Protein AF-A0A528N3J6-F1 (afdb_monomer)

Solvent-accessible surface area (backbone atoms only — not comparable to full-atom values): 4984 Å² total; per-residue (Å²): 107,91,64,37,55,86,73,77,43,58,59,82,66,34,63,49,71,21,53,31,71,42,17,37,57,51,52,68,60,31,27,44,94,47,62,83,44,58,38,42,32,36,43,51,43,76,43,60,44,66,47,70,64,45,60,77,40,100,48,20,83,82,67,57,67,47,73,68,52,33,71,73,65,20,56,72,80,54,63,57,25,86,78,37,46,74,85

Structure (mmCIF, N/CA/C/O backbone):
data_AF-A0A528N3J6-F1
#
_entry.id   AF-A0A528N3J6-F1
#
loop_
_atom_site.group_PDB
_atom_site.id
_atom_site.type_symbol
_atom_site.label_atom_id
_atom_site.label_alt_id
_atom_site.label_comp_id
_atom_site.label_asym_id
_atom_site.label_entity_id
_atom_site.label_seq_id
_atom_site.pdbx_PDB_ins_code
_atom_si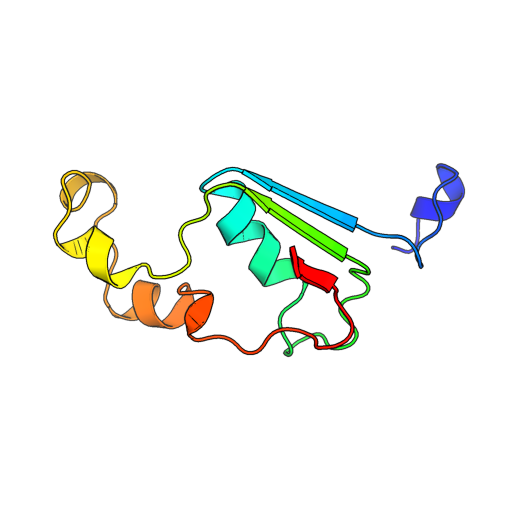te.Cartn_x
_atom_site.Cartn_y
_atom_site.Cartn_z
_atom_site.occupancy
_atom_site.B_iso_or_equiv
_atom_site.auth_seq_id
_atom_site.auth_comp_id
_atom_site.auth_asym_id
_atom_site.auth_atom_id
_atom_site.pdbx_PDB_model_num
ATOM 1 N N . LEU A 1 1 ? 3.650 -3.550 -17.658 1.00 86.50 1 LEU A N 1
ATOM 2 C CA . LEU A 1 1 ? 5.104 -3.298 -17.831 1.00 86.50 1 LEU A CA 1
ATOM 3 C C . LEU A 1 1 ? 5.481 -3.081 -19.290 1.00 86.50 1 LEU A C 1
ATOM 5 O O . LEU A 1 1 ? 6.487 -2.445 -19.560 1.00 86.50 1 LEU A O 1
ATOM 9 N N . ASP A 1 2 ? 4.637 -3.542 -20.204 1.00 92.69 2 ASP A N 1
ATOM 10 C CA . ASP A 1 2 ? 4.886 -3.667 -21.642 1.00 92.69 2 ASP A CA 1
ATOM 11 C C . ASP A 1 2 ? 5.312 -2.379 -22.356 1.00 92.69 2 ASP A C 1
ATOM 13 O O . ASP A 1 2 ? 6.056 -2.449 -23.322 1.00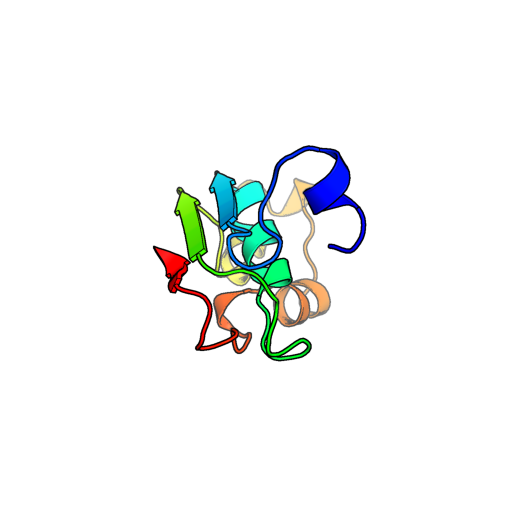 92.69 2 ASP A O 1
ATOM 17 N N . ASN A 1 3 ? 4.915 -1.208 -21.849 1.00 95.00 3 ASN A N 1
ATOM 18 C CA . ASN A 1 3 ? 5.223 0.077 -22.487 1.00 95.00 3 ASN A CA 1
ATOM 19 C C . ASN A 1 3 ? 6.412 0.816 -21.853 1.00 95.00 3 ASN A C 1
ATOM 21 O O . ASN A 1 3 ? 6.825 1.849 -22.360 1.00 95.00 3 ASN A O 1
ATOM 25 N N . ILE A 1 4 ? 6.958 0.360 -20.718 1.00 94.62 4 ILE A N 1
ATOM 26 C CA . ILE A 1 4 ? 7.940 1.162 -19.958 1.00 94.62 4 ILE A CA 1
ATOM 27 C C . ILE A 1 4 ? 9.247 1.389 -20.736 1.00 94.62 4 ILE A C 1
ATOM 29 O O . ILE A 1 4 ? 9.878 2.435 -20.583 1.00 94.62 4 ILE A O 1
ATOM 33 N N . ALA A 1 5 ? 9.612 0.438 -21.602 1.00 95.94 5 ALA A N 1
ATOM 34 C CA . ALA A 1 5 ? 10.782 0.534 -22.469 1.00 95.94 5 ALA A CA 1
ATOM 35 C C . ALA A 1 5 ? 10.665 1.697 -23.467 1.00 95.94 5 ALA A C 1
ATOM 37 O O . ALA A 1 5 ? 11.653 2.392 -23.703 1.00 95.94 5 ALA A O 1
ATOM 38 N N . ASP A 1 6 ? 9.455 1.984 -23.960 1.00 97.38 6 ASP A N 1
ATOM 39 C CA . ASP A 1 6 ? 9.191 3.106 -24.872 1.00 97.38 6 ASP A CA 1
ATOM 40 C C . ASP A 1 6 ? 9.404 4.470 -24.193 1.00 97.38 6 ASP A C 1
ATOM 42 O O . ASP A 1 6 ? 9.642 5.477 -24.858 1.00 97.38 6 ASP A O 1
ATOM 46 N N . TYR A 1 7 ? 9.380 4.497 -22.856 1.00 95.56 7 TYR A N 1
ATOM 47 C CA . TYR A 1 7 ? 9.663 5.672 -22.030 1.00 95.56 7 TYR A CA 1
ATOM 48 C C . TYR A 1 7 ? 11.064 5.634 -21.391 1.00 95.56 7 TYR A C 1
ATOM 50 O O . TYR A 1 7 ? 11.348 6.415 -20.483 1.00 95.56 7 TYR A O 1
ATOM 58 N N . GLY A 1 8 ? 11.949 4.738 -21.846 1.00 95.81 8 GLY A N 1
ATOM 59 C CA . GLY A 1 8 ? 13.337 4.641 -21.382 1.00 95.81 8 GLY A CA 1
ATOM 60 C C . GLY A 1 8 ? 13.531 3.953 -20.026 1.00 95.81 8 GLY A C 1
ATOM 61 O O . GLY A 1 8 ? 14.622 4.026 -19.461 1.00 95.81 8 GLY A O 1
ATOM 62 N N . GLY A 1 9 ? 12.504 3.292 -19.485 1.00 95.19 9 GLY A N 1
ATOM 63 C CA . GLY A 1 9 ? 12.618 2.509 -18.255 1.00 95.19 9 GLY A CA 1
ATOM 64 C C . GLY A 1 9 ? 12.936 1.033 -18.509 1.00 95.19 9 GLY A C 1
ATOM 65 O O . GLY A 1 9 ? 12.661 0.489 -19.577 1.00 95.19 9 GLY A O 1
ATOM 66 N N . ASN A 1 10 ? 13.486 0.359 -17.497 1.00 95.00 10 ASN A N 1
ATOM 67 C CA . ASN A 1 10 ? 13.709 -1.086 -17.516 1.00 95.00 10 ASN A CA 1
ATOM 68 C C . ASN A 1 10 ? 12.580 -1.800 -16.746 1.00 95.00 10 ASN A C 1
ATOM 70 O O . ASN A 1 10 ? 12.457 -1.579 -15.539 1.00 95.00 10 ASN A O 1
ATOM 74 N N . PRO A 1 11 ? 11.775 -2.676 -17.380 1.00 91.56 11 PRO A N 1
ATOM 75 C CA . PRO A 1 11 ? 10.701 -3.392 -16.689 1.00 91.56 11 PRO A CA 1
ATOM 76 C C . PRO A 1 11 ? 11.196 -4.316 -15.566 1.00 91.56 11 PRO A C 1
ATOM 78 O O . PRO A 1 11 ? 10.427 -4.605 -14.655 1.00 91.56 11 PRO A O 1
ATOM 81 N N . ALA A 1 12 ? 12.465 -4.742 -15.593 1.00 91.25 12 ALA A N 1
ATOM 82 C CA . ALA A 1 12 ? 13.072 -5.547 -14.530 1.00 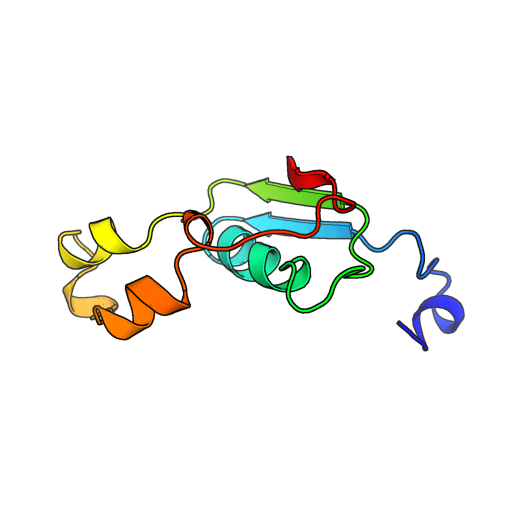91.25 12 ALA A CA 1
ATOM 83 C C . ALA A 1 12 ? 13.488 -4.729 -13.286 1.00 91.25 12 ALA A C 1
ATOM 85 O O . ALA A 1 12 ? 13.850 -5.310 -12.263 1.00 91.25 12 ALA A O 1
ATOM 86 N N . ASP A 1 13 ? 13.433 -3.394 -13.360 1.00 93.12 13 ASP A N 1
ATOM 87 C CA . ASP A 1 13 ? 13.860 -2.473 -12.298 1.00 93.12 13 ASP A CA 1
ATOM 88 C C . ASP A 1 13 ? 12.696 -1.669 -11.702 1.00 93.12 13 ASP A C 1
ATOM 90 O O . ASP A 1 13 ? 12.899 -0.595 -11.131 1.00 93.12 13 ASP A O 1
ATOM 94 N N . LEU A 1 14 ? 11.464 -2.176 -11.810 1.00 94.88 14 LEU A N 1
ATOM 95 C CA . LEU A 1 14 ? 10.314 -1.520 -11.199 1.00 94.88 14 LEU A CA 1
ATOM 96 C C . LEU A 1 14 ? 10.476 -1.497 -9.673 1.00 94.88 14 LEU A C 1
ATOM 98 O O . LEU A 1 14 ? 10.571 -2.536 -9.020 1.00 94.88 14 LEU A O 1
ATOM 102 N N . THR A 1 15 ? 10.467 -0.299 -9.097 1.00 96.69 15 THR A N 1
ATOM 103 C CA . THR A 1 15 ? 10.413 -0.096 -7.647 1.00 96.69 15 THR A CA 1
ATOM 104 C C . THR A 1 15 ? 9.160 0.681 -7.281 1.00 96.69 15 THR A C 1
ATOM 106 O O . THR A 1 15 ? 8.627 1.438 -8.094 1.00 96.69 15 THR A O 1
ATOM 109 N N . VAL A 1 16 ? 8.677 0.481 -6.059 1.00 97.25 16 VAL A N 1
ATOM 110 C CA . VAL A 1 16 ? 7.547 1.227 -5.506 1.00 97.25 16 VAL A CA 1
ATOM 111 C C . VAL A 1 16 ? 7.981 1.936 -4.231 1.00 97.25 16 VAL A C 1
ATOM 113 O O . VAL A 1 16 ? 8.744 1.407 -3.429 1.00 97.25 16 VAL A O 1
ATOM 116 N N . SER A 1 17 ? 7.491 3.144 -4.005 1.00 97.88 17 SER A N 1
ATOM 117 C CA . SER A 1 17 ? 7.603 3.793 -2.705 1.00 97.88 17 SER A CA 1
ATOM 118 C C . SER A 1 17 ? 6.241 4.298 -2.270 1.00 97.88 17 SER A C 1
ATOM 120 O O . SER A 1 17 ? 5.378 4.614 -3.088 1.00 97.88 17 SER A O 1
ATOM 122 N N . GLY A 1 18 ? 6.016 4.319 -0.964 1.00 98.19 18 GLY A N 1
ATOM 123 C CA . GLY A 1 18 ? 4.775 4.812 -0.395 1.00 98.19 18 GLY A CA 1
ATOM 124 C C . GLY A 1 18 ? 5.017 5.456 0.957 1.00 98.19 18 GLY A C 1
ATOM 125 O O . GLY A 1 18 ? 5.936 5.079 1.681 1.00 98.19 18 GLY A O 1
ATOM 126 N N . HIS A 1 19 ? 4.174 6.426 1.298 1.00 98.31 19 HIS A N 1
ATOM 127 C CA . HIS A 1 19 ? 4.149 7.066 2.608 1.00 98.31 19 HIS A CA 1
ATOM 128 C C . HIS A 1 19 ? 2.748 6.950 3.212 1.00 98.31 19 HIS A C 1
ATOM 130 O O . HIS A 1 19 ? 1.762 7.179 2.509 1.00 98.31 19 HIS A O 1
ATOM 136 N N . SER A 1 20 ? 2.651 6.619 4.502 1.00 96.62 20 SER A N 1
ATOM 137 C CA . SER A 1 20 ? 1.380 6.497 5.227 1.00 96.62 20 SER A CA 1
ATOM 138 C C . SER A 1 20 ? 0.408 5.540 4.512 1.00 96.62 20 SER A C 1
ATOM 140 O O . SER A 1 20 ? 0.758 4.386 4.255 1.00 96.62 20 SER A O 1
ATOM 142 N N . ALA A 1 21 ? -0.785 5.997 4.126 1.00 95.81 21 ALA A N 1
ATOM 143 C CA . ALA A 1 21 ? -1.734 5.209 3.337 1.00 95.81 21 ALA A CA 1
ATOM 144 C C . ALA A 1 21 ? -1.131 4.693 2.013 1.00 95.81 21 ALA A C 1
ATOM 146 O O . ALA A 1 21 ? -1.443 3.589 1.580 1.00 95.81 21 ALA A O 1
ATOM 147 N N . GLY A 1 22 ? -0.206 5.436 1.398 1.00 97.94 22 GLY A N 1
ATOM 148 C CA . GLY A 1 22 ? 0.512 4.978 0.210 1.00 97.94 22 GLY A CA 1
ATOM 149 C C . GLY A 1 22 ? 1.438 3.795 0.497 1.00 97.94 22 GLY A C 1
ATOM 150 O O . GLY A 1 22 ? 1.514 2.882 -0.311 1.00 97.94 22 GLY A O 1
ATOM 151 N N . ALA A 1 23 ? 2.101 3.764 1.659 1.00 97.94 23 ALA A N 1
ATOM 152 C CA . ALA A 1 23 ? 2.936 2.625 2.054 1.00 97.94 23 ALA A CA 1
ATOM 153 C C . ALA A 1 23 ? 2.089 1.360 2.250 1.00 97.94 23 ALA A C 1
ATOM 155 O O . ALA A 1 23 ? 2.481 0.286 1.804 1.00 97.94 23 ALA A O 1
ATOM 156 N N . HIS A 1 24 ? 0.902 1.505 2.846 1.00 97.38 24 HIS A N 1
ATOM 157 C CA . HIS A 1 24 ? -0.084 0.431 2.949 1.00 97.38 24 HIS A CA 1
ATOM 158 C C . HIS A 1 24 ? -0.494 -0.097 1.565 1.00 97.38 24 HIS A C 1
ATOM 160 O O . HIS A 1 24 ? -0.371 -1.291 1.305 1.00 97.38 24 HIS A O 1
ATOM 166 N N . LEU A 1 25 ? -0.911 0.787 0.650 1.00 97.12 25 LEU A N 1
ATOM 167 C CA . LEU A 1 25 ? -1.338 0.406 -0.703 1.00 97.12 25 LEU A CA 1
ATOM 168 C C . LEU A 1 25 ? -0.218 -0.255 -1.515 1.00 97.12 25 LEU A C 1
ATOM 170 O O . LEU A 1 25 ? -0.466 -1.227 -2.226 1.00 97.12 25 LEU A O 1
ATOM 174 N N . SER A 1 26 ? 1.022 0.218 -1.374 1.00 97.56 26 SER A N 1
ATOM 175 C CA . SER A 1 26 ? 2.176 -0.355 -2.069 1.00 97.56 26 SER A CA 1
ATOM 176 C C . SER A 1 26 ? 2.390 -1.835 -1.747 1.00 97.56 26 SER A C 1
ATOM 178 O O . SER A 1 26 ? 2.851 -2.564 -2.621 1.00 97.56 26 SER A O 1
ATOM 180 N N . THR A 1 27 ? 2.010 -2.304 -0.549 1.00 96.50 27 THR A N 1
ATOM 181 C CA . THR A 1 27 ? 2.131 -3.729 -0.176 1.00 96.50 27 THR A CA 1
ATOM 182 C C . THR A 1 27 ? 1.322 -4.665 -1.075 1.00 96.50 27 THR A C 1
ATOM 184 O O . THR A 1 27 ? 1.722 -5.802 -1.307 1.00 96.50 27 THR A O 1
ATOM 187 N N . PHE A 1 28 ? 0.226 -4.182 -1.662 1.00 95.69 28 PHE A N 1
ATOM 188 C CA . PHE A 1 28 ? -0.620 -4.986 -2.545 1.00 95.69 28 PHE A CA 1
ATOM 189 C C . PHE A 1 28 ? -0.001 -5.204 -3.927 1.00 95.69 28 PHE A C 1
ATOM 191 O O . PHE A 1 28 ? -0.394 -6.135 -4.626 1.00 95.69 28 PHE A O 1
ATOM 198 N N . LEU A 1 29 ? 0.982 -4.389 -4.323 1.00 95.81 29 LEU A N 1
ATOM 199 C CA . LEU A 1 29 ? 1.661 -4.539 -5.612 1.00 95.81 29 LEU A CA 1
ATOM 200 C C . LEU A 1 29 ? 2.670 -5.690 -5.620 1.00 95.81 29 LEU A C 1
ATOM 202 O O . LEU A 1 29 ? 3.088 -6.103 -6.696 1.00 95.81 29 LEU A O 1
ATOM 206 N N . PHE A 1 30 ? 3.050 -6.207 -4.449 1.00 95.56 30 PHE A N 1
ATOM 207 C CA . PHE A 1 30 ? 3.989 -7.319 -4.310 1.00 95.56 30 PHE A CA 1
ATOM 208 C C . PHE A 1 30 ? 3.473 -8.426 -3.380 1.00 95.56 30 PHE A C 1
ATOM 210 O O . PHE A 1 30 ? 4.246 -9.098 -2.706 1.00 95.56 30 PHE A O 1
ATOM 217 N N . ASN A 1 31 ? 2.158 -8.661 -3.369 1.00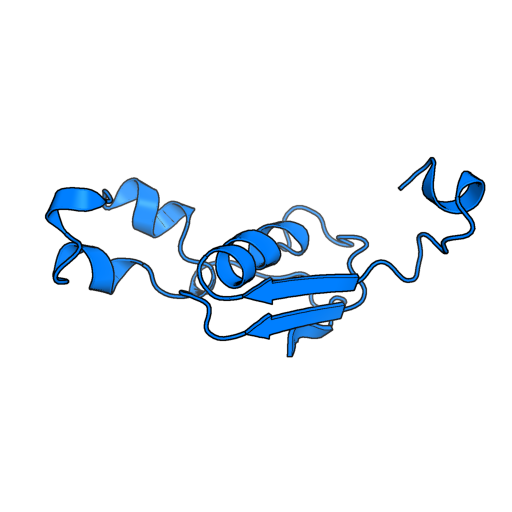 92.88 31 ASN A N 1
ATOM 218 C CA . ASN A 1 31 ? 1.553 -9.819 -2.703 1.00 92.88 31 ASN A CA 1
ATOM 219 C C . ASN A 1 31 ? 1.934 -11.137 -3.429 1.00 92.88 31 ASN A C 1
ATOM 221 O O . ASN A 1 31 ? 2.140 -11.159 -4.647 1.00 92.88 31 ASN A O 1
ATOM 225 N N . SER A 1 32 ? 2.022 -12.247 -2.691 1.00 89.94 32 SER A N 1
ATOM 226 C CA . SER A 1 32 ? 2.339 -13.581 -3.217 1.00 89.94 32 SER A CA 1
ATOM 227 C C . SER A 1 32 ? 1.345 -14.126 -4.250 1.00 89.94 32 SER A C 1
ATOM 229 O O . SER A 1 32 ? 1.721 -14.984 -5.047 1.00 89.94 32 SER A O 1
ATOM 231 N N . ASP A 1 33 ? 0.112 -13.614 -4.294 1.00 86.31 33 ASP A N 1
ATOM 232 C CA . ASP A 1 33 ? -0.893 -14.005 -5.300 1.00 86.31 33 ASP A CA 1
ATOM 233 C C . ASP A 1 33 ? -0.435 -13.737 -6.747 1.00 86.31 33 ASP A C 1
ATOM 235 O O . ASP A 1 33 ? -0.944 -14.332 -7.700 1.00 86.31 33 ASP A O 1
ATOM 239 N N . HIS A 1 34 ? 0.552 -12.854 -6.920 1.00 81.06 34 HIS A N 1
ATOM 240 C CA . HIS A 1 34 ? 1.103 -12.470 -8.213 1.00 81.06 34 HIS A CA 1
ATOM 241 C C . HIS A 1 34 ? 2.609 -12.719 -8.312 1.00 81.06 34 HIS A C 1
ATOM 243 O O . HIS A 1 34 ? 3.288 -11.978 -9.006 1.00 81.06 34 HIS A O 1
ATOM 249 N N . THR A 1 35 ? 3.165 -13.730 -7.634 1.00 86.50 35 THR A N 1
ATOM 250 C CA . THR A 1 35 ? 4.608 -14.021 -7.716 1.00 86.50 35 THR A CA 1
ATOM 251 C C . THR A 1 35 ? 5.023 -14.605 -9.086 1.00 86.50 35 THR A C 1
ATOM 253 O O . THR A 1 35 ? 4.460 -15.619 -9.503 1.00 86.50 35 THR A O 1
ATOM 256 N N . PRO A 1 36 ? 6.059 -14.050 -9.755 1.00 88.38 36 PRO A N 1
ATOM 257 C CA . PRO A 1 36 ? 6.799 -12.843 -9.378 1.00 88.38 36 PRO A CA 1
ATOM 258 C C . PRO A 1 36 ? 6.009 -11.564 -9.699 1.00 88.38 36 PRO A C 1
ATOM 260 O O . PRO A 1 36 ? 5.536 -11.369 -10.817 1.00 88.38 36 PRO A O 1
ATOM 263 N N . SER A 1 37 ? 5.924 -10.663 -8.720 1.00 92.19 37 SER A N 1
ATOM 264 C CA . SER A 1 37 ? 5.141 -9.416 -8.767 1.00 92.19 37 SER A CA 1
ATOM 265 C C . SER A 1 37 ? 5.690 -8.374 -9.740 1.00 92.19 37 SER A C 1
ATOM 267 O O . SER A 1 37 ? 5.049 -7.362 -10.019 1.00 92.19 37 SER A O 1
ATOM 269 N N . ASN A 1 38 ? 6.893 -8.616 -10.262 1.00 92.88 38 ASN A N 1
ATOM 270 C CA . ASN A 1 38 ? 7.719 -7.683 -11.022 1.00 92.88 38 ASN A CA 1
ATOM 271 C C . ASN A 1 38 ? 8.182 -6.441 -10.239 1.00 92.88 38 ASN A C 1
ATOM 273 O O . ASN A 1 38 ? 8.920 -5.628 -10.790 1.00 92.88 38 ASN A O 1
ATOM 277 N N . VAL A 1 39 ? 7.808 -6.289 -8.963 1.00 95.69 39 VAL A N 1
ATOM 278 C CA . VAL A 1 39 ? 8.353 -5.251 -8.082 1.00 95.69 39 VAL A CA 1
ATOM 279 C C . VAL A 1 39 ? 9.686 -5.739 -7.523 1.00 95.69 39 VAL A C 1
ATOM 281 O O . VAL A 1 39 ? 9.748 -6.676 -6.734 1.00 95.69 39 VAL A O 1
ATOM 284 N N . ARG A 1 40 ? 10.779 -5.080 -7.905 1.00 96.00 40 ARG A N 1
ATOM 285 C CA . ARG A 1 40 ? 12.131 -5.414 -7.444 1.00 96.00 40 ARG A CA 1
ATOM 286 C C . ARG A 1 40 ? 12.375 -4.972 -5.999 1.00 96.00 40 ARG A C 1
ATOM 288 O O . ARG A 1 40 ? 13.047 -5.671 -5.238 1.00 96.00 40 ARG A O 1
ATOM 295 N N . ALA A 1 41 ? 11.883 -3.792 -5.630 1.00 96.94 41 ALA A N 1
ATOM 296 C CA . ALA A 1 41 ? 12.049 -3.240 -4.290 1.00 96.94 41 ALA A CA 1
ATOM 297 C C . ALA A 1 41 ? 10.918 -2.279 -3.909 1.00 96.94 41 ALA A C 1
ATOM 299 O O . ALA A 1 41 ? 10.332 -1.623 -4.774 1.00 96.94 41 ALA A O 1
ATOM 300 N N . ALA A 1 42 ? 10.666 -2.175 -2.606 1.00 97.44 42 ALA A N 1
ATOM 301 C CA . ALA A 1 42 ? 9.696 -1.278 -2.009 1.00 97.44 42 ALA A CA 1
ATOM 302 C C . ALA A 1 42 ? 10.324 -0.452 -0.874 1.00 97.44 42 ALA A C 1
ATOM 304 O O . ALA A 1 42 ? 11.044 -1.002 -0.043 1.00 97.44 42 ALA A O 1
ATOM 305 N N . LEU A 1 43 ? 10.029 0.850 -0.822 1.00 98.06 43 LEU A N 1
ATOM 306 C CA . LEU A 1 43 ? 10.343 1.722 0.318 1.00 98.06 43 LEU A CA 1
ATOM 307 C C . LEU A 1 43 ? 9.040 2.168 0.988 1.00 98.06 43 LEU A C 1
ATOM 309 O O . LEU A 1 43 ? 8.254 2.899 0.375 1.00 98.06 43 LEU A O 1
ATOM 313 N N . LEU A 1 44 ? 8.803 1.736 2.228 1.00 98.06 44 LEU A N 1
ATOM 314 C CA . LEU A 1 44 ? 7.499 1.870 2.880 1.00 98.06 44 LEU A CA 1
ATOM 315 C C . LEU A 1 44 ? 7.575 2.738 4.144 1.00 98.06 44 LEU A C 1
ATOM 317 O O . LEU A 1 44 ? 7.889 2.282 5.242 1.00 98.06 44 LEU A O 1
ATOM 321 N N . LEU A 1 45 ? 7.249 4.021 4.007 1.00 97.94 45 LEU A N 1
ATOM 322 C CA . LEU A 1 45 ? 7.461 5.011 5.060 1.00 97.94 45 LEU A CA 1
ATOM 323 C C . LEU A 1 45 ? 6.198 5.229 5.900 1.00 97.94 45 LEU A C 1
ATOM 325 O O . LEU A 1 45 ? 5.216 5.799 5.428 1.00 97.94 45 LEU A O 1
ATOM 329 N N . GLY A 1 46 ? 6.231 4.814 7.169 1.00 96.62 46 GLY A N 1
ATOM 330 C CA . GLY A 1 46 ? 5.173 5.123 8.143 1.00 96.62 46 GLY A CA 1
ATOM 331 C C . GLY A 1 46 ? 3.797 4.540 7.796 1.00 96.62 46 GLY A C 1
ATOM 332 O O . GLY A 1 46 ? 2.779 5.161 8.096 1.00 96.62 46 GLY A O 1
ATOM 333 N N . GLY A 1 47 ? 3.760 3.394 7.111 1.00 96.00 47 GLY A N 1
ATOM 334 C CA . GLY A 1 47 ? 2.520 2.729 6.715 1.00 96.00 47 GLY A CA 1
ATOM 335 C C . GLY A 1 47 ? 1.739 2.112 7.873 1.00 96.00 47 GLY A C 1
ATOM 336 O O . GLY A 1 47 ? 2.281 1.812 8.935 1.00 96.00 47 GLY A O 1
ATOM 337 N N . LEU A 1 48 ? 0.446 1.894 7.633 1.00 95.00 48 LEU A N 1
ATOM 338 C CA . LEU A 1 48 ? -0.431 1.127 8.515 1.00 95.00 48 LEU A CA 1
ATOM 339 C C . LEU A 1 48 ? -0.441 -0.325 8.042 1.00 95.00 48 LEU A C 1
ATOM 341 O O . LEU A 1 48 ? -0.984 -0.613 6.981 1.00 95.00 48 LEU A O 1
ATOM 345 N N . TYR A 1 49 ? 0.165 -1.235 8.803 1.00 96.50 49 TYR A N 1
ATOM 346 C CA . TYR A 1 49 ? 0.257 -2.648 8.405 1.00 96.50 49 TYR A CA 1
ATOM 347 C C . TYR A 1 49 ? -0.630 -3.588 9.229 1.00 96.50 49 TYR A C 1
ATOM 349 O O . TYR A 1 49 ? -0.783 -4.748 8.860 1.00 96.50 49 TYR A O 1
ATOM 357 N N . ASP A 1 50 ? -1.233 -3.073 10.300 1.00 97.12 50 ASP A N 1
ATOM 358 C CA . ASP A 1 50 ? -2.322 -3.688 11.057 1.00 97.12 50 ASP A CA 1
ATOM 359 C C . ASP A 1 50 ? -3.481 -2.690 11.110 1.00 97.12 50 ASP A C 1
ATOM 361 O O . ASP A 1 50 ? -3.308 -1.565 11.589 1.00 97.12 50 ASP A O 1
ATOM 365 N N . LEU A 1 51 ? -4.643 -3.074 10.579 1.00 97.06 51 LEU A N 1
ATOM 366 C CA . LEU A 1 51 ? -5.822 -2.209 10.561 1.00 97.06 51 LEU A CA 1
ATOM 367 C C . LEU A 1 51 ? -6.734 -2.415 11.772 1.00 97.06 51 LEU A C 1
ATOM 369 O O . LEU A 1 51 ? -7.557 -1.542 12.053 1.00 97.06 51 LEU A O 1
ATOM 373 N N . LYS A 1 52 ? -6.591 -3.518 12.523 1.00 97.06 52 LYS A N 1
ATOM 374 C CA . LYS A 1 52 ? -7.474 -3.821 13.660 1.00 97.06 52 LYS A CA 1
ATOM 375 C C . LYS A 1 52 ? -7.511 -2.695 14.709 1.00 97.06 52 LYS A C 1
ATOM 377 O O . LYS A 1 52 ? -8.604 -2.390 15.191 1.00 97.06 52 LYS A O 1
ATOM 382 N N . PRO A 1 53 ? -6.396 -2.009 15.038 1.00 96.50 53 PRO A N 1
ATOM 383 C CA . PRO A 1 53 ? -6.418 -0.900 15.992 1.00 96.50 53 PRO A CA 1
ATOM 384 C C . PRO 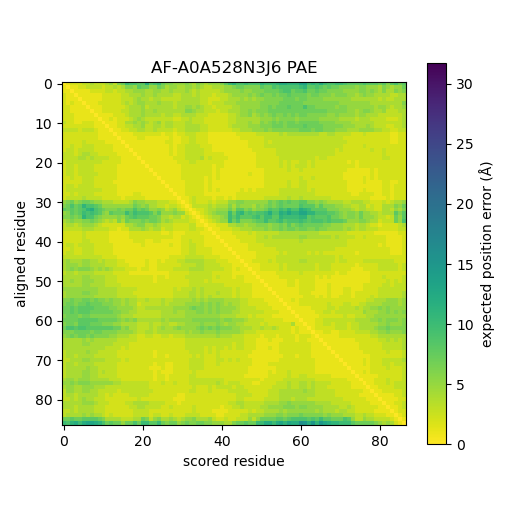A 1 53 ? -7.270 0.302 15.559 1.00 96.50 53 PRO A C 1
ATOM 386 O O . PRO A 1 53 ? -7.742 1.044 16.421 1.00 96.50 53 PRO A O 1
ATOM 389 N N . LEU A 1 54 ? -7.503 0.505 14.254 1.00 95.56 54 LEU A N 1
ATOM 390 C CA . LEU A 1 54 ? -8.248 1.670 13.761 1.00 95.56 54 LEU A CA 1
ATOM 391 C C . LEU A 1 54 ? -9.708 1.671 14.213 1.00 95.56 54 LEU A C 1
ATOM 393 O O . LEU A 1 54 ? -10.248 2.746 14.473 1.00 95.56 54 LEU A O 1
ATOM 397 N N . GLN A 1 55 ? -10.302 0.487 14.393 1.00 97.38 55 GLN A N 1
ATOM 398 C CA . GLN A 1 55 ? -11.675 0.318 14.881 1.00 97.38 55 GLN A CA 1
ATOM 399 C C . GLN A 1 55 ? -11.905 0.917 16.277 1.00 97.38 55 GLN A C 1
ATOM 401 O O . GLN A 1 55 ? -13.042 1.189 16.639 1.00 97.38 55 GLN A O 1
ATOM 406 N N . ASN A 1 56 ? -10.838 1.136 17.054 1.00 96.75 56 ASN A N 1
ATOM 407 C CA . ASN A 1 56 ? -10.899 1.721 18.398 1.00 96.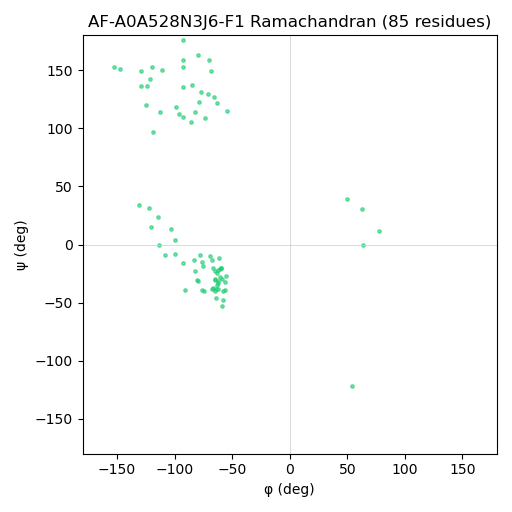75 56 ASN A CA 1
ATOM 408 C C . ASN A 1 56 ? -10.089 3.024 18.510 1.00 96.75 56 ASN A C 1
ATOM 410 O O . ASN A 1 56 ? -9.759 3.466 19.610 1.00 96.75 56 ASN A O 1
ATOM 414 N N . SER A 1 57 ? -9.712 3.617 17.377 1.00 95.75 57 SER A N 1
ATOM 415 C CA . SER A 1 57 ? -8.925 4.849 17.331 1.00 95.75 57 SER A CA 1
ATOM 416 C C . SER A 1 57 ? -9.816 6.090 17.251 1.00 95.75 57 SER A C 1
ATOM 418 O O . SER A 1 57 ? -11.030 5.999 17.086 1.00 95.75 57 SER A O 1
ATOM 420 N N . PHE A 1 58 ? -9.200 7.273 17.281 1.00 96.12 58 PHE A N 1
ATOM 421 C CA . PHE A 1 58 ? -9.899 8.534 17.013 1.00 96.12 58 PHE A CA 1
ATOM 422 C C . PHE A 1 58 ? -10.509 8.619 15.600 1.00 96.12 58 PHE A C 1
ATOM 424 O O . PHE A 1 58 ? -11.270 9.541 15.355 1.00 96.12 58 PHE A O 1
ATOM 431 N N . LEU A 1 59 ? -10.164 7.689 14.696 1.00 94.06 59 LEU A N 1
ATOM 432 C CA . LEU A 1 59 ? -10.676 7.586 13.323 1.00 94.06 59 LEU A CA 1
ATOM 433 C C . LEU A 1 59 ? -11.792 6.540 13.170 1.00 94.06 59 LEU A C 1
ATOM 435 O O . LEU A 1 59 ? -12.204 6.242 12.047 1.00 94.06 59 LEU A O 1
ATOM 439 N N . ALA A 1 60 ? -12.228 5.908 14.264 1.00 95.75 60 ALA A N 1
ATOM 440 C CA . ALA A 1 60 ? -13.146 4.773 14.201 1.00 95.75 60 ALA A CA 1
ATOM 441 C C . ALA A 1 60 ? -14.460 5.119 13.482 1.00 95.75 60 ALA A C 1
ATOM 443 O O . ALA A 1 60 ? -14.938 4.323 12.678 1.00 95.75 60 ALA A O 1
ATOM 444 N N . ASN A 1 61 ? -15.009 6.314 13.721 1.00 95.44 61 ASN A N 1
ATOM 445 C CA . ASN A 1 61 ? -16.275 6.743 13.124 1.00 95.44 61 ASN A CA 1
ATOM 446 C C . ASN A 1 61 ? -16.107 7.220 11.676 1.00 95.44 61 ASN A C 1
ATOM 448 O O . ASN A 1 61 ? -17.020 7.082 10.869 1.00 95.44 61 ASN A O 1
ATOM 452 N N . GLU A 1 62 ? -14.951 7.792 11.354 1.00 96.31 62 GLU A N 1
ATOM 453 C CA . GLU A 1 62 ? -14.629 8.362 10.050 1.00 96.31 62 GLU A CA 1
ATOM 454 C C . GLU A 1 62 ? -14.313 7.277 9.022 1.00 96.31 62 GLU A C 1
ATOM 456 O O . GLU A 1 62 ? -14.693 7.400 7.860 1.00 96.31 62 GLU A O 1
ATOM 461 N N . ILE A 1 63 ? -13.607 6.225 9.445 1.00 92.69 63 ILE A N 1
ATOM 462 C CA . ILE A 1 63 ? -13.242 5.104 8.574 1.00 92.69 63 ILE A CA 1
ATOM 463 C C . ILE A 1 63 ? -14.317 4.016 8.627 1.00 92.69 63 ILE A C 1
ATOM 465 O O . ILE A 1 63 ? -14.619 3.424 7.596 1.00 92.69 63 ILE A O 1
ATO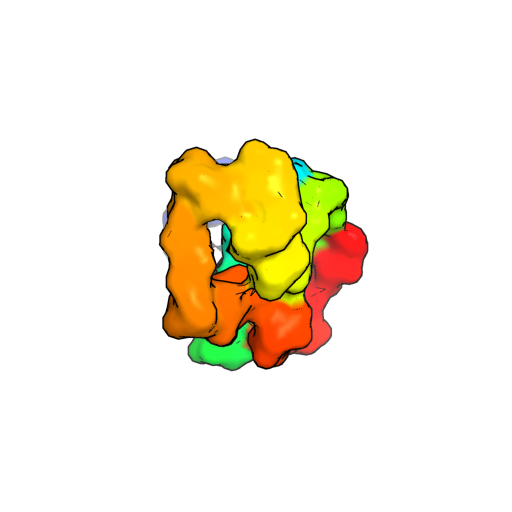M 469 N N . ALA A 1 64 ? -14.883 3.748 9.810 1.00 95.81 64 ALA A N 1
ATOM 470 C CA . ALA A 1 64 ? -15.885 2.704 10.038 1.00 95.81 64 ALA A CA 1
ATOM 471 C C . ALA A 1 64 ? -15.485 1.330 9.460 1.00 95.81 64 ALA A C 1
ATOM 473 O O . ALA A 1 64 ? -16.323 0.605 8.925 1.00 95.81 64 ALA A O 1
ATOM 474 N N . ILE A 1 65 ? -14.197 0.974 9.570 1.00 96.62 65 ILE A N 1
ATOM 475 C CA . ILE A 1 65 ? -13.664 -0.252 8.969 1.00 96.62 65 ILE A CA 1
ATOM 476 C C . ILE A 1 65 ? -14.266 -1.503 9.616 1.00 96.62 65 ILE A C 1
ATOM 478 O O . ILE A 1 65 ? -14.229 -1.695 10.836 1.00 96.62 65 ILE A O 1
ATOM 482 N N . THR A 1 66 ? -14.803 -2.384 8.784 1.00 97.81 66 THR A N 1
ATOM 483 C CA . THR A 1 66 ? -15.429 -3.636 9.216 1.00 97.81 66 THR A CA 1
ATOM 484 C C . THR A 1 66 ? -14.395 -4.719 9.523 1.00 97.81 66 THR A C 1
ATOM 486 O O . THR A 1 66 ? -13.239 -4.646 9.107 1.00 97.81 66 THR A O 1
ATOM 489 N N . ASP A 1 67 ? -14.803 -5.769 10.238 1.00 97.94 67 ASP A N 1
ATOM 490 C CA . ASP A 1 67 ? -13.931 -6.927 10.479 1.00 97.94 67 ASP A CA 1
ATOM 491 C C . ASP A 1 67 ? -13.542 -7.655 9.182 1.00 97.94 67 ASP A C 1
ATOM 493 O O . ASP A 1 67 ? -12.421 -8.154 9.073 1.00 97.94 67 ASP A O 1
ATOM 497 N N . GLU A 1 68 ? -14.434 -7.675 8.186 1.00 98.12 68 GLU A N 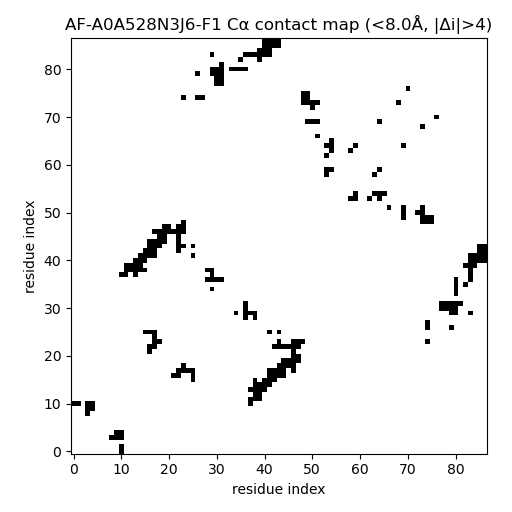1
ATOM 498 C CA . GLU A 1 68 ? -14.150 -8.229 6.858 1.00 98.12 68 GLU A CA 1
ATOM 499 C C . GLU A 1 68 ? -13.048 -7.430 6.151 1.00 98.12 68 GLU A C 1
ATOM 501 O O . GLU A 1 68 ? -12.090 -8.003 5.632 1.00 98.12 68 GLU A O 1
ATOM 506 N N . GLU A 1 69 ? -13.139 -6.101 6.179 1.00 97.50 69 GLU A N 1
ATOM 507 C CA . GLU A 1 69 ? -12.130 -5.219 5.592 1.00 97.50 69 GLU A CA 1
ATOM 508 C C . GLU A 1 69 ? -10.803 -5.284 6.346 1.00 97.50 69 GLU A C 1
ATOM 510 O O . GLU A 1 69 ? -9.753 -5.312 5.711 1.00 97.50 69 GLU A O 1
ATOM 515 N N . VAL A 1 70 ? -10.817 -5.381 7.680 1.00 97.88 70 VAL A N 1
ATOM 516 C CA . VAL A 1 70 ? -9.592 -5.624 8.456 1.00 97.88 70 VAL A CA 1
ATOM 517 C C . VAL A 1 70 ? -8.932 -6.928 8.012 1.00 97.88 70 VAL A C 1
ATOM 519 O O . VAL A 1 70 ? -7.728 -6.932 7.755 1.00 97.88 70 VAL A O 1
ATOM 522 N N . ALA A 1 71 ? -9.690 -8.019 7.883 1.00 96.31 71 ALA A N 1
ATOM 523 C CA . ALA A 1 71 ? -9.146 -9.307 7.458 1.00 96.31 71 ALA A CA 1
ATOM 524 C C . ALA A 1 71 ? -8.590 -9.264 6.027 1.00 96.31 71 ALA A C 1
ATOM 526 O O . ALA A 1 71 ? -7.553 -9.861 5.752 1.00 96.31 71 ALA A O 1
ATOM 527 N N . ARG A 1 72 ? -9.265 -8.543 5.126 1.00 95.69 72 ARG A N 1
ATOM 528 C CA . ARG A 1 72 ? -8.902 -8.459 3.708 1.00 95.69 72 ARG A CA 1
ATOM 529 C C . ARG A 1 72 ? -7.778 -7.472 3.413 1.00 95.69 72 ARG A C 1
ATOM 531 O O . ARG A 1 72 ? -7.071 -7.643 2.423 1.00 95.69 72 ARG A O 1
ATOM 538 N N . PHE A 1 73 ? -7.658 -6.407 4.199 1.00 96.19 73 PHE A N 1
ATOM 539 C CA . PHE A 1 73 ? -6.770 -5.296 3.877 1.00 96.19 73 PHE A CA 1
ATOM 540 C C . PHE A 1 73 ? -5.607 -5.133 4.844 1.00 96.19 73 PHE A C 1
ATOM 542 O O . PHE A 1 73 ? -4.790 -4.262 4.606 1.00 96.19 73 PHE A O 1
ATOM 549 N N . THR A 1 74 ? -5.463 -5.957 5.883 1.00 97.25 74 THR A N 1
ATOM 550 C CA . THR A 1 74 ? -4.300 -5.916 6.787 1.00 97.25 74 THR A CA 1
ATOM 551 C C . THR A 1 74 ? -3.041 -6.500 6.122 1.00 97.25 74 THR A C 1
ATOM 553 O O . THR A 1 74 ? -2.935 -7.722 6.001 1.00 97.25 74 THR A O 1
ATOM 556 N N . PRO A 1 75 ? -2.025 -5.686 5.758 1.00 95.94 75 PRO A N 1
ATOM 557 C CA . PRO A 1 75 ? -0.839 -6.181 5.057 1.00 95.94 75 PRO A CA 1
ATOM 558 C C . PRO A 1 75 ? -0.012 -7.196 5.851 1.00 95.94 75 PRO A C 1
ATOM 560 O O . PRO A 1 75 ? 0.594 -8.082 5.250 1.00 95.94 75 PRO A O 1
ATOM 563 N N . LEU A 1 76 ? 0.016 -7.103 7.188 1.00 95.56 76 LEU A N 1
ATOM 564 C CA . LEU A 1 76 ? 0.722 -8.070 8.041 1.00 95.56 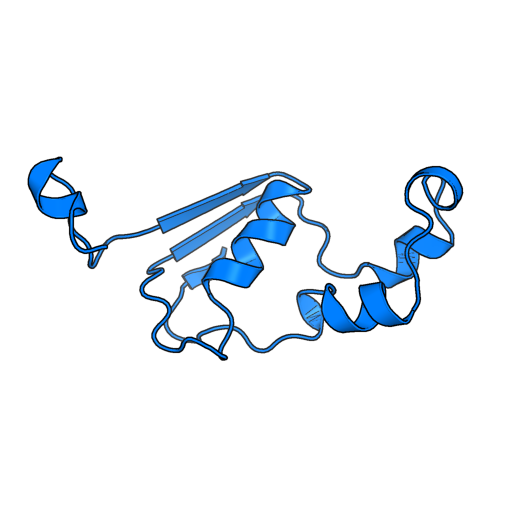76 LEU A CA 1
ATOM 565 C C . LEU A 1 76 ? 0.128 -9.481 7.981 1.00 95.56 76 LEU A C 1
ATOM 567 O O . LEU A 1 76 ? 0.827 -10.445 8.289 1.00 95.56 76 LEU A O 1
ATOM 571 N N . ALA A 1 77 ? -1.141 -9.615 7.594 1.00 94.38 77 ALA A N 1
ATOM 572 C CA . ALA A 1 77 ? -1.798 -10.910 7.454 1.00 94.38 77 ALA A CA 1
ATOM 573 C C . ALA A 1 77 ? -1.498 -11.577 6.100 1.00 94.38 77 ALA A C 1
ATOM 575 O O . ALA A 1 77 ? -1.771 -12.765 5.928 1.00 94.38 77 ALA A O 1
ATOM 576 N N . HIS A 1 78 ? -0.939 -10.836 5.139 1.00 93.31 78 HIS A N 1
ATOM 577 C CA . HIS A 1 78 ? -0.681 -11.326 3.789 1.00 93.31 78 HIS A CA 1
ATOM 578 C C . HIS A 1 78 ? 0.728 -11.903 3.647 1.00 93.31 78 HIS A C 1
ATOM 580 O O . HIS A 1 78 ? 1.674 -11.528 4.344 1.00 93.31 78 HIS A O 1
ATOM 586 N N . ARG A 1 79 ? 0.872 -12.836 2.704 1.00 94.75 79 ARG A N 1
ATOM 587 C CA . ARG A 1 79 ? 2.179 -13.271 2.212 1.00 94.75 79 ARG A CA 1
ATOM 588 C C . ARG A 1 79 ? 2.618 -12.304 1.116 1.00 94.75 79 ARG A C 1
ATOM 590 O O . ARG A 1 79 ? 1.823 -11.928 0.265 1.00 94.75 79 ARG A O 1
ATOM 597 N N . HIS A 1 80 ? 3.885 -11.919 1.142 1.00 94.88 80 HIS A N 1
ATOM 598 C CA . HIS A 1 80 ? 4.471 -11.022 0.149 1.00 94.88 80 HIS A CA 1
ATOM 599 C C . HIS A 1 80 ? 5.465 -11.792 -0.714 1.00 94.88 80 HIS A C 1
ATOM 601 O O . HIS A 1 80 ? 6.057 -12.774 -0.261 1.00 94.88 80 HIS A O 1
ATOM 607 N N . ASP A 1 81 ? 5.619 -11.375 -1.966 1.00 95.44 81 ASP A N 1
ATOM 608 C CA . ASP A 1 81 ? 6.586 -11.922 -2.908 1.00 95.44 81 ASP A CA 1
ATOM 609 C C . ASP A 1 81 ? 7.997 -11.869 -2.292 1.00 95.44 81 ASP A C 1
ATOM 611 O O . ASP A 1 81 ? 8.526 -10.777 -2.068 1.00 95.44 81 ASP A O 1
ATOM 615 N N . PRO A 1 82 ? 8.637 -13.022 -2.023 1.00 93.75 82 PRO A N 1
ATOM 616 C CA . PRO A 1 82 ? 9.940 -13.058 -1.367 1.00 93.75 82 PRO A CA 1
ATOM 617 C C . PRO A 1 82 ? 11.069 -12.489 -2.238 1.00 93.75 82 PRO A C 1
ATOM 619 O O . PRO A 1 82 ? 12.173 -12.271 -1.739 1.00 93.75 82 PRO A O 1
ATOM 622 N N . GLN A 1 83 ? 10.827 -12.280 -3.537 1.00 93.81 83 GLN A N 1
ATOM 623 C CA . GLN A 1 83 ? 11.795 -11.675 -4.451 1.00 93.81 83 GLN A CA 1
ATOM 624 C C . GLN A 1 83 ? 11.790 -10.141 -4.366 1.00 93.81 83 GLN A C 1
ATOM 626 O O . GLN A 1 83 ? 12.804 -9.514 -4.689 1.00 93.81 83 GLN A O 1
ATOM 631 N N . ALA A 1 84 ? 10.693 -9.539 -3.896 1.00 95.12 84 ALA A N 1
ATOM 632 C CA . ALA A 1 84 ? 10.582 -8.101 -3.698 1.00 95.12 84 ALA A CA 1
ATOM 633 C C . ALA A 1 84 ? 11.280 -7.684 -2.395 1.00 95.12 84 ALA A C 1
ATOM 635 O O . ALA A 1 84 ? 10.956 -8.150 -1.302 1.00 95.12 84 ALA A O 1
ATOM 636 N N . ARG A 1 85 ? 12.253 -6.774 -2.486 1.00 94.81 85 ARG A N 1
ATOM 637 C CA . ARG A 1 85 ? 12.974 -6.268 -1.307 1.00 94.81 85 ARG A CA 1
ATOM 638 C C . ARG A 1 85 ? 12.218 -5.102 -0.680 1.00 94.81 85 ARG A C 1
ATOM 640 O O . ARG A 1 85 ? 12.267 -4.006 -1.227 1.00 94.81 85 ARG A O 1
ATOM 647 N N . ALA A 1 86 ? 11.563 -5.309 0.455 1.00 88.00 86 ALA A N 1
ATOM 648 C CA . ALA A 1 86 ? 10.939 -4.224 1.212 1.00 88.00 86 ALA A CA 1
ATOM 649 C C . ALA A 1 86 ? 11.891 -3.671 2.287 1.00 88.00 86 ALA A C 1
ATOM 651 O O . ALA A 1 86 ? 12.547 -4.447 2.987 1.00 88.00 86 ALA A O 1
ATOM 652 N N . MET A 1 87 ? 11.957 -2.341 2.397 1.00 81.44 87 MET A N 1
ATOM 653 C CA . MET A 1 87 ? 12.636 -1.595 3.466 1.00 81.44 87 MET A CA 1
ATOM 654 C C . MET A 1 87 ? 11.656 -0.691 4.206 1.00 81.44 87 MET A C 1
ATOM 656 O O . MET A 1 87 ? 10.806 -0.058 3.528 1.00 81.44 87 MET A O 1
#

pLDDT: mean 94.98, std 3.38, range [81.06, 98.31]

Mean predicted aligned error: 3.14 Å

Nearest PDB structures (foldseek):
  2pbl-assembly4_D  TM=7.721E-01  e=4.964E-04  Ruegeria sp. TM1040
  7dwc-assembly4_D  TM=6.722E-01  e=1.999E-01  Bacteroides thetaiotaomicron VPI-5482
  5lcn-assembly2_B  TM=5.460E-01  e=1.316E-01  Pyrococcus furiosus DSM 3638
  5lcn-assembly1_C  TM=5.551E-01  e=1.513E-01  Pyrococcus furiosus DSM 3638
  1gt8-assembly2_C  TM=3.112E-01  e=7.011E+00  Sus scrofa

Radius of gyration: 15.03 Å; Cα contacts (8 Å, |Δi|>4): 139; chains: 1; bounding box: 30×23×43 Å

Secondary structure (DSSP, 8-state):
-TTGGGGT--GGG-EEEEETHHHHHHGGGGBGGGSS-S--EEEEES-----GGGGGSTTHHHH---HHHHHHH-GGGS-B-TTSEE-

Foldseek 3Di:
DVCVVVVVDDLLAAAEEAAECGLLVVLVLFFPVDVVSSHQEYERHNYQQQCVCCCVDPCVVVCVQDPVNRCVRRSVNTHGHPNYHYD

Sequence (87 aa):
LDNIADYGGNPADLTVSGHSAGAHLSTFLFNSDHTPSNVRAALLLGGLYDLKPLQNSFLANEIAITDEEVARFTPLAHRHDPQARAM